Protein 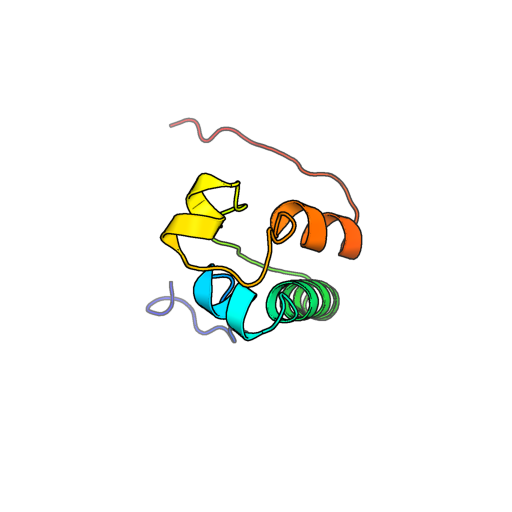AF-F8UF37-F1 (afdb_monomer)

Secondary structure (DSSP, 8-state):
-TTT-----------HHHHHHTTTHHHHHHHHHHHHHS-------PPP-HHHHHHHT-SS-PPPHHHHHHHHH-S---------

Organism: NCBI:txid216870

InterPro domains:
  IPR004790 Isocitrate dehydrogenase NADP-dependent [PTHR11822] (1-84)
  IPR024084 Isopropylmalate dehydrogenase-like domain [PF00180] (4-80)

Foldseek 3Di:
DVVVDDDDDDDQDQEPLVCLVVVNVSLVVLLVVCVVVVDDDDDDYDQDDPVNCVVSVGPDRDGDSVVNSCVSNPDDDDDDDDDD

pLDDT: mean 97.63, std 1.13, range [91.25, 98.69]

Structure (mmCIF, N/CA/C/O backbone):
data_AF-F8UF37-F1
#
_entry.id   AF-F8UF37-F1
#
loop_
_atom_site.group_PDB
_atom_site.id
_atom_site.type_symbol
_atom_site.label_atom_id
_atom_site.label_alt_id
_atom_site.label_comp_id
_atom_site.label_asym_id
_atom_site.label_entity_id
_atom_site.label_seq_id
_atom_site.pdbx_PDB_ins_code
_atom_site.Cartn_x
_atom_site.Cartn_y
_atom_site.Cartn_z
_atom_site.occupancy
_atom_site.B_iso_or_equiv
_atom_site.auth_seq_id
_atom_site.auth_comp_id
_atom_site.auth_asym_id
_atom_site.auth_atom_id
_a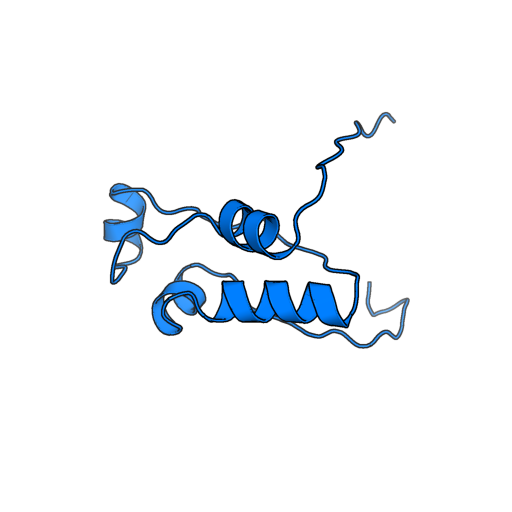tom_site.pdbx_PDB_model_num
ATOM 1 N N . ILE A 1 1 ? 4.548 10.785 -14.839 1.00 93.31 1 ILE A N 1
ATOM 2 C CA . ILE A 1 1 ? 5.290 9.849 -15.720 1.00 93.31 1 ILE A CA 1
ATOM 3 C C . ILE A 1 1 ? 4.576 9.564 -17.045 1.00 93.31 1 ILE A C 1
ATOM 5 O O . ILE A 1 1 ? 5.250 9.521 -18.060 1.00 93.31 1 ILE A O 1
ATOM 9 N N . LEU A 1 2 ? 3.242 9.447 -17.061 1.00 95.00 2 LEU A N 1
ATOM 10 C CA . LEU A 1 2 ? 2.447 9.026 -18.226 1.00 95.00 2 LEU A CA 1
ATOM 11 C C . LEU A 1 2 ? 2.627 9.822 -19.536 1.00 95.00 2 LEU A C 1
ATOM 13 O O . LEU A 1 2 ? 2.520 9.205 -20.587 1.00 95.00 2 LEU A O 1
ATOM 17 N N . PRO A 1 3 ? 2.960 11.133 -19.545 1.00 97.50 3 PRO A N 1
ATOM 18 C CA . PRO A 1 3 ? 3.262 11.827 -20.804 1.00 97.50 3 PRO A CA 1
ATOM 19 C C . PRO A 1 3 ? 4.482 11.278 -21.561 1.00 97.50 3 PRO A C 1
ATOM 21 O O . PRO A 1 3 ? 4.669 11.610 -22.726 1.00 97.50 3 PRO A O 1
ATOM 24 N N . PHE A 1 4 ? 5.325 10.479 -20.900 1.00 97.75 4 PHE A N 1
ATOM 25 C CA . PHE A 1 4 ? 6.593 9.983 -21.441 1.00 97.75 4 PHE A CA 1
ATOM 26 C C . PHE A 1 4 ? 6.667 8.455 -21.525 1.00 97.75 4 PHE A C 1
ATOM 28 O O . PHE A 1 4 ? 7.591 7.932 -22.140 1.00 97.75 4 PHE A O 1
ATOM 35 N N . LEU A 1 5 ? 5.744 7.736 -20.881 1.00 96.88 5 LEU A N 1
ATOM 36 C CA . LEU A 1 5 ? 5.781 6.283 -20.781 1.00 96.88 5 LEU A CA 1
ATOM 37 C C . LEU A 1 5 ? 4.360 5.719 -20.805 1.00 96.88 5 LEU A C 1
ATOM 39 O O . LEU A 1 5 ? 3.550 6.064 -19.943 1.00 96.88 5 LEU A O 1
ATOM 43 N N . ASP A 1 6 ? 4.109 4.826 -21.758 1.00 96.75 6 ASP A N 1
ATOM 44 C CA . ASP A 1 6 ? 2.892 4.024 -21.834 1.00 96.75 6 ASP A CA 1
ATOM 45 C C . ASP A 1 6 ? 3.122 2.690 -21.113 1.00 96.75 6 ASP A C 1
ATOM 47 O O . ASP A 1 6 ? 3.885 1.842 -21.579 1.00 96.75 6 ASP A O 1
ATOM 51 N N . ILE A 1 7 ? 2.532 2.549 -19.926 1.00 95.56 7 ILE A N 1
ATOM 52 C CA . ILE A 1 7 ? 2.608 1.347 -19.093 1.00 95.56 7 ILE A CA 1
ATOM 53 C C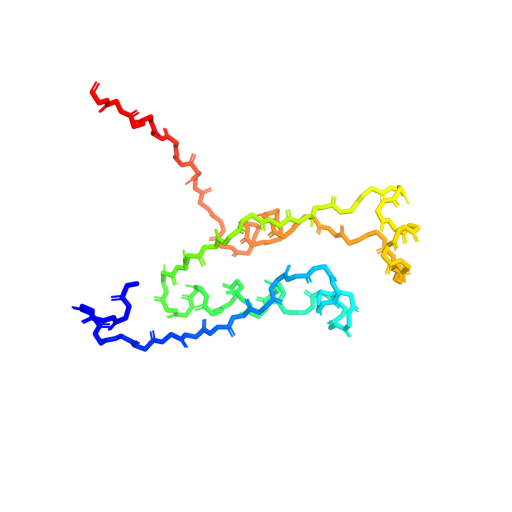 . ILE A 1 7 ? 1.255 1.061 -18.457 1.00 95.56 7 ILE A C 1
ATOM 55 O O . ILE A 1 7 ? 0.540 1.970 -18.031 1.00 95.56 7 ILE A O 1
ATOM 59 N N . GLU A 1 8 ? 0.941 -0.224 -18.327 1.00 95.50 8 GLU A N 1
ATOM 60 C CA . GLU A 1 8 ? -0.217 -0.669 -17.564 1.00 95.50 8 GLU A CA 1
ATOM 61 C C . GLU A 1 8 ? -0.008 -0.383 -16.071 1.00 95.50 8 GLU A C 1
ATOM 63 O O . GLU A 1 8 ? 1.022 -0.725 -15.485 1.00 95.50 8 GLU A O 1
ATOM 68 N N . LEU A 1 9 ? -1.003 0.251 -15.448 1.00 96.88 9 LEU A N 1
ATOM 69 C CA . LEU A 1 9 ? -1.000 0.567 -14.025 1.00 96.88 9 LEU A CA 1
ATOM 70 C C . LEU A 1 9 ? -2.180 -0.115 -13.334 1.00 96.88 9 LEU A C 1
ATOM 72 O O . LEU A 1 9 ? -3.336 0.254 -13.539 1.00 96.88 9 LEU A O 1
ATOM 76 N N . HIS A 1 10 ? -1.880 -1.056 -12.442 1.00 97.56 10 HIS A N 1
ATOM 77 C CA . HIS A 1 10 ? -2.857 -1.581 -11.493 1.00 97.56 10 HIS A CA 1
ATOM 78 C C . HIS A 1 10 ? -2.877 -0.686 -10.248 1.00 97.56 10 HIS A C 1
ATOM 80 O O . HIS A 1 10 ? -1.951 -0.710 -9.436 1.00 97.56 10 HIS A O 1
ATOM 86 N N . VAL A 1 11 ? -3.913 0.146 -10.121 1.00 97.75 11 VAL A N 1
ATOM 87 C CA . VAL A 1 11 ? -4.016 1.159 -9.060 1.00 97.75 11 VAL A CA 1
ATOM 88 C C . VAL A 1 11 ? -4.799 0.616 -7.866 1.00 97.75 11 VAL A C 1
ATOM 90 O O . VAL A 1 11 ? -5.924 0.146 -8.016 1.00 97.75 11 VAL A O 1
ATOM 93 N N . TYR A 1 12 ? -4.216 0.745 -6.673 1.00 98.44 12 TYR A N 1
ATOM 94 C CA . TYR A 1 12 ? -4.829 0.376 -5.397 1.00 98.44 12 TYR A CA 1
ATOM 95 C C . TYR A 1 12 ? -4.812 1.584 -4.459 1.00 98.44 12 TYR A C 1
ATOM 97 O O . TYR A 1 12 ? -3.746 2.123 -4.157 1.00 98.44 12 TYR A O 1
ATOM 105 N N . ASP A 1 13 ? -5.983 2.011 -3.988 1.00 98.50 13 ASP A N 1
ATOM 106 C CA . ASP A 1 13 ? -6.094 3.144 -3.069 1.00 98.50 13 ASP A CA 1
ATOM 107 C C . ASP A 1 13 ? -5.879 2.698 -1.613 1.00 98.50 13 ASP A C 1
ATOM 109 O O . ASP A 1 13 ? -6.753 2.105 -0.982 1.00 98.5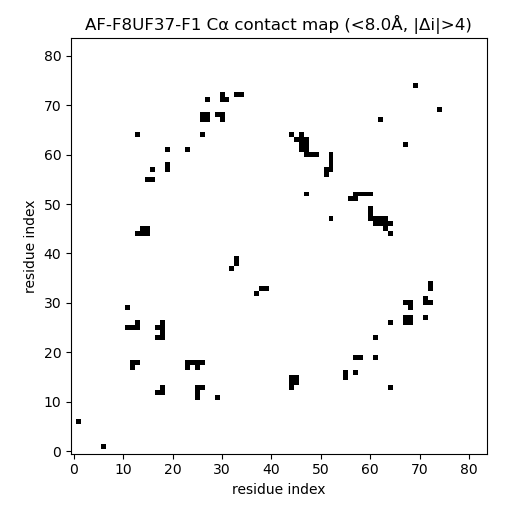0 13 ASP A O 1
ATOM 113 N N . LEU A 1 14 ? -4.693 2.993 -1.076 1.00 98.50 14 LEU A N 1
ATOM 114 C CA . LEU A 1 14 ? -4.318 2.725 0.318 1.00 98.50 14 LEU A CA 1
ATOM 115 C C . LEU A 1 14 ? -4.588 3.922 1.252 1.00 98.50 14 LEU A C 1
ATOM 117 O O . LEU A 1 14 ? -4.029 3.981 2.354 1.00 98.50 14 LEU A O 1
ATOM 121 N N . GLY A 1 15 ? -5.403 4.891 0.823 1.00 98.12 15 GLY A N 1
ATOM 122 C CA . GLY A 1 15 ? -5.885 5.989 1.655 1.00 98.12 15 GLY A CA 1
ATOM 123 C C . GLY A 1 15 ? -6.648 5.485 2.882 1.00 98.12 15 GLY A C 1
ATOM 124 O O . GLY A 1 15 ? -7.269 4.423 2.848 1.00 98.12 15 GLY A O 1
ATOM 125 N N . MET A 1 16 ? -6.591 6.233 3.990 1.00 98.00 16 MET A N 1
ATOM 126 C CA . MET A 1 16 ? -7.148 5.784 5.275 1.00 98.00 16 MET A CA 1
ATOM 127 C C . MET A 1 16 ? -8.640 5.434 5.177 1.00 98.00 16 MET A C 1
ATOM 129 O O . MET A 1 16 ? -9.051 4.374 5.639 1.00 98.00 16 MET A O 1
ATOM 133 N N . GLU A 1 17 ? -9.429 6.280 4.515 1.00 97.56 17 GLU A N 1
ATOM 134 C CA . GLU A 1 17 ? -10.867 6.064 4.328 1.0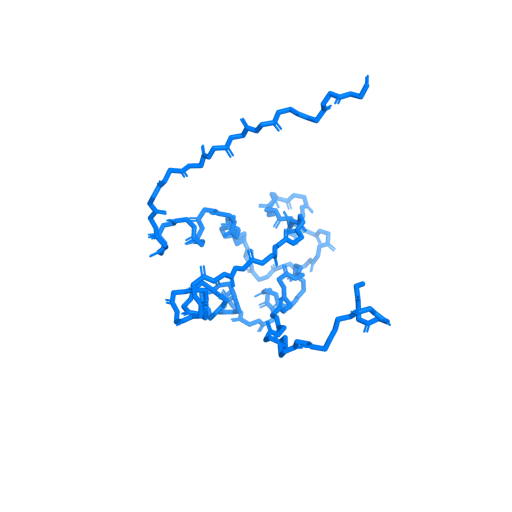0 97.56 17 GLU A CA 1
ATOM 135 C C . GLU A 1 17 ? -11.166 4.814 3.491 1.00 97.56 17 GLU A C 1
ATOM 137 O O . GLU A 1 17 ? -12.041 4.028 3.849 1.00 97.56 17 GLU A O 1
ATOM 142 N N . ASN A 1 18 ? -10.426 4.581 2.398 1.00 98.50 18 ASN A N 1
ATOM 143 C CA . ASN A 1 18 ? -10.642 3.396 1.565 1.00 98.50 18 ASN A CA 1
ATOM 144 C C . ASN A 1 18 ? -10.196 2.112 2.277 1.00 98.50 18 ASN A C 1
ATOM 146 O O . ASN A 1 18 ? -10.848 1.071 2.167 1.00 98.50 18 ASN A O 1
ATOM 150 N N . ARG A 1 19 ? -9.123 2.184 3.067 1.00 98.56 19 ARG A N 1
ATOM 151 C CA . ARG A 1 19 ? -8.712 1.081 3.938 1.00 98.56 19 ARG A CA 1
ATOM 152 C C . ARG A 1 19 ? -9.792 0.754 4.961 1.00 98.56 19 ARG A C 1
ATOM 154 O O . ARG A 1 19 ? -10.170 -0.404 5.067 1.00 98.56 19 ARG A O 1
ATOM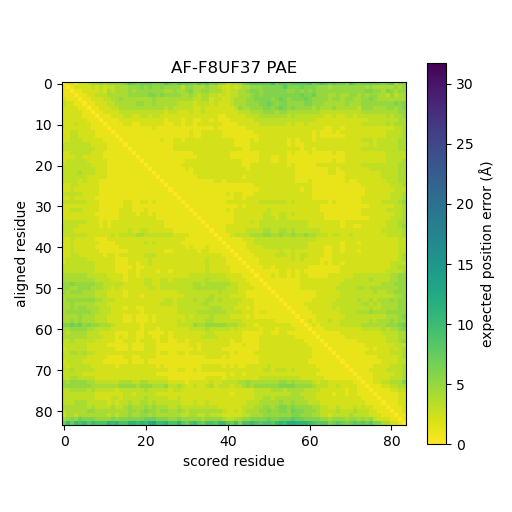 161 N N . ASP A 1 20 ? -10.344 1.747 5.651 1.00 98.50 20 ASP A N 1
ATOM 162 C CA . ASP A 1 20 ? -11.424 1.518 6.615 1.00 98.50 20 ASP A CA 1
ATOM 163 C C . ASP A 1 20 ? -12.696 0.973 5.943 1.00 98.50 20 ASP A C 1
ATOM 165 O O . ASP A 1 20 ? -13.287 -0.012 6.398 1.00 98.50 20 ASP A O 1
ATOM 169 N N . LYS A 1 21 ? -13.070 1.531 4.785 1.00 98.56 21 LYS A N 1
ATOM 170 C CA . LYS A 1 21 ? -14.208 1.076 3.975 1.00 98.56 21 LYS A CA 1
ATOM 171 C C . LYS A 1 21 ? -14.089 -0.390 3.558 1.00 98.56 21 LYS A C 1
ATOM 173 O O . LYS A 1 21 ? -15.090 -1.099 3.586 1.00 98.56 21 LYS A O 1
ATOM 178 N N . THR A 1 22 ? -12.890 -0.831 3.186 1.00 98.50 22 THR A N 1
ATOM 179 C CA . THR A 1 22 ? -12.617 -2.194 2.691 1.00 98.50 22 THR A CA 1
ATOM 180 C C . THR A 1 22 ? -12.182 -3.168 3.784 1.00 98.50 22 THR A C 1
ATOM 182 O O . THR A 1 22 ? -11.713 -4.258 3.476 1.00 98.50 22 THR A O 1
ATOM 185 N N . ASP A 1 23 ? -12.298 -2.785 5.056 1.00 98.38 23 ASP A N 1
ATOM 186 C CA . ASP A 1 23 ? -11.799 -3.560 6.196 1.00 98.38 23 ASP A CA 1
ATOM 187 C C . ASP A 1 23 ? -10.316 -3.970 6.059 1.00 98.38 23 ASP A C 1
ATOM 189 O O . ASP A 1 23 ? -9.884 -5.042 6.483 1.00 98.38 23 ASP A O 1
ATOM 193 N N . ASP A 1 24 ? -9.536 -3.070 5.460 1.00 98.12 24 ASP A N 1
ATOM 194 C CA . ASP A 1 24 ? -8.119 -3.182 5.118 1.00 98.12 24 ASP A CA 1
ATOM 195 C C . ASP A 1 24 ? -7.788 -4.248 4.057 1.00 98.12 24 ASP A C 1
ATOM 197 O O . ASP A 1 24 ? -6.612 -4.534 3.812 1.00 98.12 24 ASP A O 1
ATOM 201 N N . GLN A 1 25 ? -8.799 -4.789 3.365 1.00 98.62 25 GLN A N 1
ATOM 202 C CA . GLN A 1 25 ? -8.624 -5.776 2.295 1.00 98.62 25 GLN A CA 1
ATOM 203 C C . GLN A 1 25 ? -7.809 -5.215 1.121 1.00 98.62 25 GLN A C 1
ATOM 205 O O . GLN A 1 25 ? -6.949 -5.913 0.590 1.00 98.62 25 GLN A O 1
ATOM 210 N N . VAL A 1 26 ? -7.970 -3.927 0.788 1.00 98.62 26 VAL A N 1
ATOM 211 C CA . VAL A 1 26 ? -7.187 -3.268 -0.276 1.00 98.62 26 VAL A CA 1
ATOM 212 C C . VAL A 1 26 ? -5.671 -3.343 -0.037 1.00 98.62 26 VAL A C 1
ATOM 214 O O . VAL A 1 26 ? -4.892 -3.423 -0.987 1.00 98.62 26 VAL A O 1
ATOM 217 N N . THR A 1 27 ? -5.233 -3.372 1.227 1.00 98.69 27 THR A N 1
ATOM 218 C CA . THR A 1 27 ? -3.816 -3.522 1.590 1.00 98.69 27 THR A CA 1
ATOM 219 C C . THR A 1 27 ? -3.298 -4.925 1.271 1.00 98.69 27 THR A C 1
ATOM 221 O O . THR A 1 27 ? -2.159 -5.071 0.825 1.00 98.69 27 THR A O 1
ATOM 224 N N . ILE A 1 28 ? -4.127 -5.951 1.483 1.00 98.62 28 ILE A N 1
ATOM 225 C CA . ILE A 1 28 ? -3.803 -7.349 1.173 1.00 98.62 28 ILE A CA 1
ATOM 226 C C . ILE A 1 28 ? -3.807 -7.551 -0.344 1.00 98.62 28 ILE A C 1
ATOM 228 O O . ILE A 1 28 ? -2.836 -8.073 -0.889 1.00 98.62 28 ILE A O 1
ATOM 232 N N . ASP A 1 29 ? -4.842 -7.064 -1.028 1.00 98.56 29 ASP A N 1
ATOM 233 C CA . ASP A 1 29 ? -4.983 -7.175 -2.483 1.00 98.56 29 ASP A CA 1
ATOM 234 C C . ASP A 1 29 ? -3.815 -6.502 -3.210 1.00 98.56 29 ASP A C 1
ATOM 236 O O . ASP A 1 29 ? -3.266 -7.054 -4.163 1.00 98.56 29 ASP A O 1
ATOM 240 N N . CYS A 1 30 ? -3.377 -5.337 -2.719 1.00 98.12 30 CYS A N 1
ATOM 241 C CA . CYS A 1 30 ? -2.188 -4.658 -3.223 1.00 98.12 30 CYS A CA 1
ATOM 242 C C . CYS A 1 30 ? -0.923 -5.516 -3.045 1.00 98.12 30 CYS A C 1
ATOM 244 O O . CYS A 1 30 ? -0.127 -5.633 -3.975 1.00 98.12 30 CYS A O 1
ATOM 246 N N . ALA A 1 31 ? -0.731 -6.146 -1.881 1.00 98.56 31 ALA A N 1
ATOM 247 C CA . ALA A 1 31 ? 0.432 -6.998 -1.637 1.00 98.56 31 ALA A CA 1
ATOM 248 C C . ALA A 1 31 ? 0.447 -8.240 -2.549 1.00 98.56 31 ALA A C 1
ATOM 250 O O . ALA A 1 31 ? 1.490 -8.579 -3.108 1.00 98.56 31 ALA A O 1
ATOM 251 N N . GLU A 1 32 ? -0.701 -8.887 -2.749 1.00 98.56 32 GLU A N 1
ATOM 252 C CA . GLU A 1 32 ? -0.831 -10.034 -3.657 1.00 98.56 32 GLU A CA 1
ATOM 253 C C . GLU A 1 32 ? -0.668 -9.627 -5.132 1.00 98.56 32 GLU A C 1
ATOM 255 O O . GLU A 1 32 ? -0.049 -10.349 -5.917 1.00 98.56 32 GLU A O 1
ATOM 260 N N . ALA A 1 33 ? -1.111 -8.426 -5.515 1.00 98.44 33 ALA A N 1
ATOM 261 C CA . ALA A 1 33 ? -0.829 -7.872 -6.836 1.00 98.44 33 ALA A CA 1
ATOM 262 C C . ALA A 1 33 ? 0.673 -7.650 -7.050 1.00 98.44 33 ALA A C 1
ATOM 264 O O . ALA A 1 33 ? 1.201 -8.013 -8.099 1.00 98.44 33 ALA A O 1
ATOM 265 N N . VAL A 1 34 ? 1.389 -7.131 -6.047 1.00 98.44 34 VAL A N 1
ATOM 266 C CA . VAL A 1 34 ? 2.850 -6.989 -6.121 1.00 98.44 34 VAL A CA 1
ATOM 267 C C . VAL A 1 34 ? 3.537 -8.352 -6.201 1.00 98.44 34 VAL A C 1
ATOM 269 O O . VAL A 1 34 ? 4.490 -8.481 -6.961 1.00 98.44 34 VAL A O 1
ATOM 272 N N . LYS A 1 35 ? 3.048 -9.398 -5.519 1.00 97.56 35 LYS A N 1
ATOM 273 C CA . LYS A 1 35 ? 3.567 -10.765 -5.731 1.00 97.56 35 LYS A CA 1
ATOM 274 C C . LYS A 1 35 ? 3.382 -11.242 -7.165 1.00 97.56 35 LYS A C 1
ATOM 276 O O . LYS A 1 35 ? 4.280 -11.862 -7.722 1.00 97.56 35 LYS A O 1
ATOM 281 N N . LYS A 1 36 ? 2.215 -10.976 -7.752 1.00 98.19 36 LYS A N 1
ATOM 282 C CA . LYS A 1 36 ? 1.882 -11.411 -9.111 1.00 98.19 36 LYS A CA 1
ATOM 283 C C . LYS A 1 36 ? 2.687 -10.658 -10.176 1.00 98.19 36 LYS A C 1
ATOM 285 O O . LYS A 1 36 ? 3.154 -11.273 -11.130 1.00 98.19 36 LYS A O 1
ATOM 290 N N . TYR A 1 37 ? 2.824 -9.341 -10.027 1.00 98.00 37 TYR A N 1
ATOM 291 C CA . TYR A 1 37 ? 3.418 -8.447 -11.031 1.00 98.00 37 TYR A CA 1
ATOM 292 C C . TYR A 1 37 ? 4.853 -8.004 -10.703 1.00 98.00 37 TYR A C 1
ATOM 294 O O . TYR A 1 37 ? 5.475 -7.288 -11.484 1.00 98.00 37 TYR A O 1
ATOM 302 N N . ASN A 1 38 ? 5.403 -8.453 -9.575 1.00 97.06 38 ASN A N 1
ATOM 303 C CA . ASN A 1 38 ? 6.763 -8.240 -9.059 1.00 97.06 38 ASN A CA 1
ATOM 304 C C . ASN A 1 38 ? 7.136 -6.807 -8.648 1.00 97.06 38 ASN A C 1
ATOM 306 O O . ASN A 1 38 ? 8.015 -6.635 -7.804 1.00 97.06 38 ASN A O 1
ATOM 310 N N . VAL A 1 39 ? 6.509 -5.776 -9.215 1.00 97.81 39 VAL A N 1
ATOM 311 C CA . VAL A 1 39 ? 6.874 -4.374 -8.970 1.00 97.81 39 VAL A CA 1
ATOM 312 C C . VAL A 1 39 ? 5.694 -3.608 -8.386 1.00 97.81 39 VAL A C 1
ATOM 314 O O . VAL A 1 39 ? 4.571 -3.701 -8.873 1.00 97.81 39 VAL A O 1
ATOM 317 N N . GLY A 1 40 ? 5.962 -2.812 -7.350 1.00 97.81 40 GLY A N 1
ATOM 318 C CA . GLY A 1 40 ? 4.991 -1.903 -6.751 1.00 97.81 40 GLY A CA 1
ATOM 319 C C . GLY A 1 40 ? 5.638 -0.581 -6.361 1.00 97.81 40 GLY A C 1
ATOM 320 O O . GLY A 1 40 ? 6.713 -0.557 -5.764 1.00 97.81 40 GLY A O 1
ATOM 321 N N . ILE A 1 41 ? 4.963 0.524 -6.674 1.00 97.88 41 ILE A N 1
ATOM 322 C CA . ILE A 1 41 ? 5.336 1.869 -6.231 1.00 97.88 41 ILE A CA 1
ATOM 323 C C . ILE A 1 41 ? 4.272 2.314 -5.240 1.00 97.88 41 ILE A C 1
ATOM 325 O O . ILE A 1 41 ? 3.081 2.290 -5.542 1.00 97.88 41 ILE A O 1
ATOM 329 N N . LYS A 1 42 ? 4.699 2.710 -4.043 1.00 98.19 42 LYS A N 1
ATOM 330 C CA . LYS A 1 42 ? 3.787 3.023 -2.949 1.00 98.19 42 LYS A CA 1
ATOM 331 C C . LYS A 1 42 ? 4.045 4.419 -2.394 1.00 98.19 42 LYS A C 1
ATOM 333 O O . LYS A 1 42 ? 5.154 4.730 -1.966 1.00 98.19 42 LYS A O 1
ATOM 338 N N . CYS A 1 43 ? 2.983 5.216 -2.311 1.00 98.25 43 CYS A N 1
ATOM 339 C CA . CYS A 1 43 ? 2.975 6.480 -1.578 1.00 98.25 43 CYS A CA 1
ATOM 340 C C . CYS A 1 43 ? 2.998 6.261 -0.052 1.00 98.25 43 CYS A C 1
ATOM 342 O O . CYS A 1 43 ? 2.661 5.188 0.470 1.00 98.25 43 CYS A O 1
ATOM 344 N N . ALA A 1 44 ? 3.389 7.296 0.695 1.00 98.19 44 ALA A N 1
ATOM 345 C CA . ALA A 1 44 ? 3.292 7.284 2.152 1.00 98.19 44 ALA A CA 1
ATOM 346 C C . ALA A 1 44 ? 1.831 7.086 2.600 1.00 98.19 44 ALA A C 1
ATOM 348 O O . ALA A 1 44 ? 0.901 7.565 1.959 1.00 98.19 44 ALA A O 1
ATOM 349 N N . THR A 1 45 ? 1.633 6.358 3.699 1.00 98.00 45 THR A N 1
ATOM 350 C CA . THR A 1 45 ? 0.303 6.004 4.222 1.00 98.00 45 THR A CA 1
ATOM 351 C C . THR A 1 45 ? 0.266 6.183 5.729 1.00 98.00 45 THR A C 1
ATOM 353 O O . THR A 1 45 ? 1.247 5.866 6.406 1.00 98.00 45 THR A O 1
ATOM 356 N N . ILE A 1 46 ? -0.886 6.592 6.255 1.00 97.69 46 ILE A N 1
ATOM 357 C CA . ILE A 1 46 ? -1.108 6.737 7.695 1.00 97.69 46 ILE A CA 1
ATOM 358 C C . ILE A 1 46 ? -1.213 5.345 8.341 1.00 97.69 46 ILE A C 1
ATOM 360 O O . ILE A 1 46 ? -1.901 4.454 7.839 1.00 97.69 46 ILE A O 1
ATOM 364 N N . THR A 1 47 ? -0.513 5.158 9.459 1.00 98.12 47 THR A N 1
ATOM 365 C CA . THR A 1 47 ? -0.802 4.087 10.425 1.00 98.12 47 THR A CA 1
ATOM 366 C C . THR A 1 47 ? -1.559 4.758 11.569 1.00 98.12 47 THR A C 1
ATOM 368 O O . THR A 1 47 ? -1.001 5.698 12.131 1.00 98.12 47 THR A O 1
ATOM 371 N N . PRO A 1 48 ? -2.823 4.390 11.837 1.00 97.00 48 PRO A N 1
ATOM 372 C CA . PRO A 1 48 ? -3.649 5.136 12.772 1.00 97.00 48 PRO A CA 1
ATOM 373 C C . PRO A 1 48 ? -3.233 4.840 14.217 1.00 97.00 48 PRO A C 1
ATOM 375 O O . PRO A 1 48 ? -3.005 3.684 14.569 1.00 97.00 48 PRO A O 1
ATOM 378 N N . ASP A 1 49 ? -3.152 5.892 15.024 1.00 97.50 49 ASP A N 1
ATOM 379 C CA . ASP A 1 49 ? -3.138 5.857 16.488 1.00 97.50 49 ASP A CA 1
ATOM 380 C C . ASP A 1 49 ? -4.540 6.223 17.016 1.00 97.50 49 ASP A C 1
ATOM 382 O O . ASP A 1 49 ? -5.483 6.368 16.232 1.00 97.50 49 ASP A O 1
ATOM 386 N N . GLU A 1 50 ? -4.707 6.360 18.331 1.00 97.56 50 GLU A N 1
ATOM 387 C CA . GLU A 1 50 ? -5.994 6.703 18.945 1.00 97.56 50 GLU A CA 1
ATOM 388 C C . GLU A 1 50 ? -6.565 8.025 18.404 1.00 97.56 50 GLU A C 1
ATOM 390 O O . GLU A 1 50 ? -7.754 8.102 18.093 1.00 97.56 50 GLU A O 1
ATOM 395 N N . LEU A 1 51 ? -5.715 9.037 18.198 1.00 97.56 51 LEU A N 1
ATOM 396 C CA . LEU A 1 51 ? -6.133 10.340 17.675 1.00 97.56 51 LEU A CA 1
ATOM 397 C C . LEU A 1 51 ? -6.620 10.231 16.229 1.00 97.56 51 LEU A C 1
ATOM 399 O O . LEU A 1 51 ? -7.632 10.828 15.866 1.00 97.56 51 LEU A O 1
ATOM 403 N N . ARG A 1 52 ? -5.937 9.438 15.394 1.00 96.88 52 ARG A N 1
ATOM 404 C CA . ARG A 1 52 ? -6.369 9.197 14.009 1.00 96.88 52 ARG A CA 1
ATOM 405 C C . ARG A 1 52 ? -7.648 8.368 13.939 1.00 96.88 52 ARG A C 1
ATOM 407 O O . ARG A 1 52 ? -8.434 8.571 13.017 1.00 96.88 52 ARG A O 1
ATOM 414 N N . VAL A 1 53 ? -7.877 7.452 14.884 1.00 97.06 53 VAL A N 1
ATOM 415 C CA . VAL A 1 53 ? -9.148 6.711 14.974 1.00 97.06 53 VAL A CA 1
ATOM 416 C C . VAL A 1 53 ? -10.311 7.673 15.205 1.00 97.06 5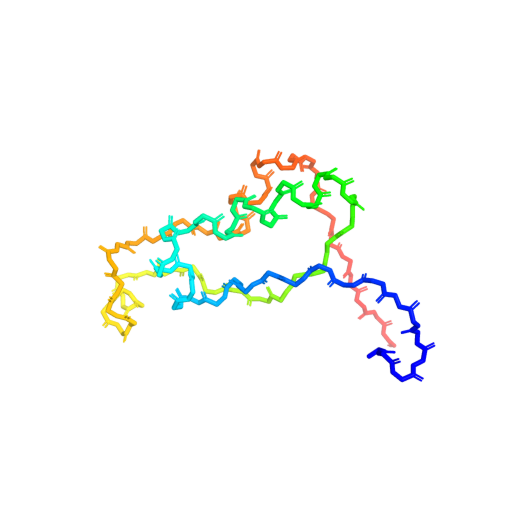3 VAL A C 1
ATOM 418 O O . VAL A 1 53 ? -11.323 7.559 14.516 1.00 97.06 53 VAL A O 1
ATOM 421 N N . GLU A 1 54 ? -10.153 8.645 16.104 1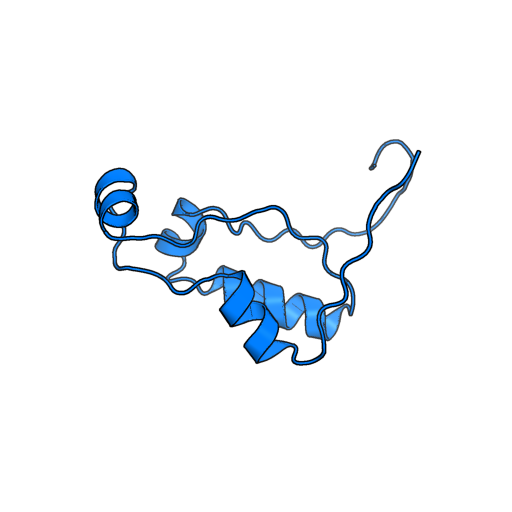.00 97.38 54 GLU A N 1
ATOM 422 C CA . GLU A 1 54 ? -11.170 9.670 16.360 1.00 97.38 54 GLU A CA 1
ATOM 423 C C . GLU A 1 54 ? -11.339 10.639 15.181 1.00 97.38 54 GLU A C 1
ATOM 425 O O . GLU A 1 54 ? -12.464 10.882 14.741 1.00 97.38 54 GLU A O 1
ATOM 430 N N . GLU A 1 55 ? -10.234 11.147 14.626 1.00 97.00 55 GLU A N 1
ATOM 431 C CA . GLU A 1 55 ? -10.229 12.104 13.510 1.00 97.00 55 GLU A CA 1
ATOM 432 C C . GLU A 1 55 ? -10.943 11.554 12.271 1.00 97.00 55 GLU A C 1
ATOM 434 O O . GLU A 1 55 ? -11.807 12.219 11.699 1.00 97.00 55 GLU A O 1
ATOM 439 N N . PHE A 1 56 ? -10.604 10.326 11.872 1.00 96.62 56 PHE A N 1
ATOM 440 C CA . PHE A 1 56 ? -11.150 9.691 10.673 1.00 96.62 56 PHE A CA 1
ATOM 441 C C . PHE A 1 56 ? -12.393 8.835 10.957 1.00 96.62 56 PHE A C 1
ATOM 443 O O . PHE A 1 56 ? -12.951 8.257 10.026 1.00 96.62 56 PHE A O 1
ATOM 450 N N . LYS A 1 57 ? -12.841 8.754 12.220 1.00 97.62 57 LYS A N 1
ATOM 451 C CA . LYS A 1 57 ? -13.983 7.934 12.670 1.00 97.62 57 LYS A CA 1
ATOM 452 C C . LYS A 1 57 ? -13.867 6.472 12.225 1.00 97.62 57 LYS A C 1
ATOM 454 O O . LYS A 1 57 ? -14.807 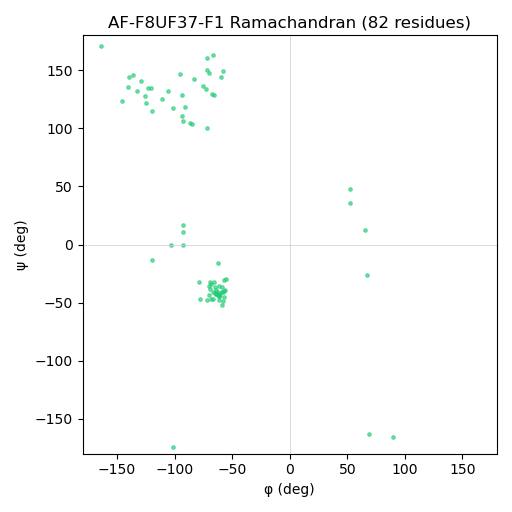5.898 11.677 1.00 97.62 57 LYS A O 1
ATOM 459 N N . LEU A 1 58 ? -12.690 5.890 12.442 1.00 97.56 58 LEU A N 1
ATOM 460 C CA . LEU A 1 58 ? -12.358 4.547 11.967 1.00 97.56 58 LEU A CA 1
ATOM 461 C C . LEU A 1 58 ? -13.142 3.475 12.726 1.00 97.56 58 LEU A C 1
ATOM 463 O O . LEU A 1 58 ? -13.358 3.583 13.933 1.00 97.56 58 LEU A O 1
ATOM 467 N N . LYS A 1 59 ? -13.473 2.376 12.043 1.00 97.69 59 LYS A N 1
ATOM 468 C CA . LYS A 1 59 ? -14.082 1.187 12.663 1.00 97.69 59 LYS A CA 1
ATOM 469 C C . LYS A 1 59 ? -13.197 0.603 13.764 1.00 97.69 59 LYS A C 1
ATOM 471 O O . LYS A 1 59 ? -13.700 0.066 14.749 1.00 97.69 59 LYS A O 1
ATOM 476 N N . LYS A 1 60 ? -11.876 0.644 13.558 1.00 96.88 60 LYS A N 1
ATOM 477 C CA . LYS A 1 60 ? -10.851 0.205 14.513 1.00 96.88 60 LYS A CA 1
ATOM 478 C C . LYS A 1 60 ? -9.473 0.748 14.141 1.00 96.88 60 LYS A C 1
ATOM 480 O O . LYS A 1 60 ? -9.255 1.264 13.047 1.00 96.88 60 LYS A O 1
ATOM 485 N N . MET A 1 61 ? -8.514 0.557 15.041 1.00 97.50 61 MET A N 1
ATOM 486 C CA . MET A 1 61 ? -7.105 0.833 14.780 1.00 97.50 61 MET A CA 1
ATOM 487 C C . MET A 1 61 ? -6.522 -0.214 13.814 1.00 97.50 61 MET A C 1
ATOM 489 O O . MET A 1 61 ? -6.216 -1.347 14.193 1.00 97.50 61 MET A O 1
ATOM 493 N N . TRP A 1 62 ? -6.411 0.149 12.537 1.00 98.06 62 TRP A N 1
ATOM 494 C CA . TRP A 1 62 ? -5.851 -0.714 11.496 1.00 98.06 62 TRP A CA 1
ATOM 495 C C . TRP A 1 62 ? -4.334 -0.881 11.625 1.00 98.06 62 TRP A C 1
ATOM 497 O O . TRP A 1 62 ? -3.622 0.024 12.055 1.00 98.06 62 TRP A O 1
ATOM 507 N N . LYS A 1 63 ? -3.809 -2.032 11.191 1.00 97.75 63 LYS A N 1
ATOM 508 C CA . LYS A 1 63 ? -2.359 -2.284 11.183 1.00 97.75 63 LYS A CA 1
ATOM 509 C C . LYS A 1 63 ? -1.651 -1.374 10.176 1.00 97.75 63 LYS A C 1
ATOM 511 O O . LYS A 1 63 ? -2.266 -0.810 9.276 1.00 97.75 63 LYS A O 1
ATOM 516 N N . SER A 1 64 ? -0.333 -1.229 10.297 1.00 98.12 64 SER A N 1
ATOM 517 C CA . SER A 1 64 ? 0.442 -0.458 9.319 1.00 98.12 64 SER A CA 1
ATOM 518 C C . SER A 1 64 ? 0.424 -1.132 7.938 1.00 98.12 64 SER A C 1
ATOM 520 O O . SER A 1 64 ? 0.840 -2.291 7.856 1.00 98.12 64 SER A O 1
ATOM 522 N N . PRO A 1 65 ? 0.083 -0.422 6.840 1.00 98.44 65 PRO A N 1
ATOM 523 C CA . PRO A 1 65 ? 0.161 -0.977 5.487 1.00 98.44 65 PRO A CA 1
ATOM 524 C C . PRO A 1 65 ? 1.550 -1.493 5.142 1.00 98.44 65 PRO A C 1
ATOM 526 O O . PRO A 1 65 ? 1.697 -2.543 4.529 1.00 98.44 65 PRO A O 1
ATOM 529 N N . ASN A 1 66 ? 2.587 -0.773 5.581 1.00 98.31 66 ASN A N 1
ATOM 530 C CA . ASN A 1 66 ? 3.970 -1.168 5.336 1.00 98.31 66 ASN A CA 1
ATOM 531 C C . ASN A 1 66 ? 4.289 -2.504 6.019 1.00 98.31 66 ASN A C 1
ATOM 533 O O . ASN A 1 66 ? 4.972 -3.334 5.432 1.00 98.31 66 ASN A O 1
ATOM 537 N N . GLY A 1 67 ? 3.800 -2.709 7.247 1.00 98.00 67 GLY A N 1
ATOM 538 C CA . GLY A 1 67 ? 3.976 -3.965 7.976 1.00 98.00 67 GLY A CA 1
ATOM 539 C C . GLY A 1 67 ? 3.226 -5.115 7.309 1.00 98.00 67 GLY A C 1
ATOM 540 O O . GLY A 1 67 ? 3.816 -6.161 7.064 1.00 98.00 67 GLY A O 1
ATOM 541 N N . THR A 1 68 ? 1.961 -4.896 6.945 1.00 98.31 68 THR A N 1
ATOM 542 C CA . THR A 1 68 ? 1.133 -5.894 6.251 1.00 98.31 68 THR A CA 1
ATOM 543 C C . THR A 1 68 ? 1.766 -6.329 4.928 1.00 98.31 68 THR A C 1
ATOM 545 O O . THR A 1 68 ? 2.002 -7.517 4.732 1.00 98.31 68 THR A O 1
ATOM 548 N N . ILE A 1 69 ? 2.127 -5.378 4.059 1.00 98.62 69 ILE A N 1
ATOM 549 C CA . ILE A 1 69 ? 2.733 -5.670 2.752 1.00 98.62 69 ILE A CA 1
ATOM 550 C C . ILE A 1 69 ? 4.072 -6.405 2.921 1.00 98.62 69 ILE A C 1
ATOM 552 O O . ILE A 1 69 ? 4.308 -7.407 2.253 1.00 98.62 69 ILE A O 1
ATOM 556 N N . ARG A 1 70 ? 4.938 -5.968 3.848 1.00 98.25 70 ARG A N 1
ATOM 557 C CA . ARG A 1 70 ? 6.233 -6.630 4.105 1.00 98.25 70 ARG A CA 1
ATOM 558 C C . ARG A 1 70 ? 6.080 -8.048 4.638 1.00 98.25 70 ARG A C 1
ATOM 560 O O . ARG A 1 70 ? 6.839 -8.914 4.232 1.00 98.25 70 ARG A O 1
ATOM 567 N N . ASN A 1 71 ? 5.110 -8.296 5.516 1.00 98.12 71 ASN A N 1
ATOM 568 C CA . ASN A 1 71 ? 4.863 -9.643 6.033 1.00 98.12 71 ASN A CA 1
ATOM 569 C C . ASN A 1 71 ? 4.385 -10.599 4.931 1.00 98.12 71 ASN A C 1
ATOM 571 O O . ASN A 1 71 ? 4.687 -11.785 4.982 1.00 98.12 71 ASN A O 1
ATOM 575 N N . ILE A 1 72 ? 3.654 -10.082 3.940 1.00 98.00 72 ILE A N 1
ATOM 576 C CA . ILE A 1 72 ? 3.162 -10.865 2.803 1.00 98.00 72 ILE A CA 1
ATOM 577 C C . ILE A 1 72 ? 4.277 -11.120 1.779 1.00 98.00 72 ILE A C 1
ATOM 579 O O . ILE A 1 72 ? 4.416 -12.253 1.318 1.00 98.00 72 ILE A O 1
ATOM 583 N N . LEU A 1 73 ? 5.053 -10.093 1.412 1.00 97.81 73 LEU A N 1
ATOM 584 C CA . LEU A 1 73 ? 6.119 -10.186 0.402 1.00 97.81 73 LEU A CA 1
ATOM 585 C C . LEU A 1 73 ? 7.409 -10.831 0.931 1.00 97.81 73 LEU A C 1
ATOM 587 O O . LEU A 1 73 ? 8.122 -11.486 0.177 1.00 97.81 73 LEU A O 1
ATOM 591 N N . GLY A 1 74 ? 7.714 -10.644 2.215 1.00 96.75 74 GLY A N 1
ATOM 592 C CA . GLY A 1 74 ? 9.007 -10.983 2.801 1.00 96.75 74 GLY A CA 1
ATOM 593 C C . GLY A 1 74 ? 10.150 -10.084 2.308 1.00 96.75 74 GLY A C 1
ATOM 594 O O . GLY A 1 74 ? 9.936 -8.999 1.762 1.00 96.75 74 GLY A O 1
ATOM 595 N N . GLY A 1 75 ? 11.385 -10.544 2.518 1.00 96.69 75 GLY A N 1
ATOM 596 C CA . GLY A 1 75 ? 12.599 -9.899 2.013 1.00 96.69 75 GLY A CA 1
ATOM 597 C C . GLY A 1 75 ? 13.223 -8.851 2.941 1.00 96.69 75 GLY A C 1
ATOM 598 O O . GLY A 1 75 ? 12.917 -8.767 4.131 1.00 96.69 75 GLY A O 1
ATOM 599 N N . THR A 1 76 ? 14.131 -8.057 2.372 1.00 98.00 76 THR A N 1
ATOM 600 C CA . THR A 1 76 ? 14.964 -7.079 3.087 1.00 98.00 76 THR A CA 1
ATOM 601 C C . THR A 1 76 ? 14.756 -5.688 2.505 1.00 98.00 76 THR A C 1
ATOM 603 O O . THR A 1 76 ? 14.757 -5.505 1.290 1.00 98.00 76 THR A O 1
ATOM 606 N N . VAL A 1 77 ? 14.598 -4.687 3.373 1.00 97.81 77 VAL A N 1
ATOM 607 C CA . VAL A 1 77 ? 14.472 -3.286 2.955 1.00 97.81 77 VAL A CA 1
ATOM 608 C C . VAL A 1 77 ? 15.852 -2.643 2.909 1.00 97.81 77 VAL A C 1
ATOM 610 O O . VAL A 1 77 ? 16.494 -2.491 3.946 1.00 97.81 77 VAL A O 1
ATOM 613 N N . PHE A 1 78 ? 16.261 -2.197 1.725 1.00 98.25 78 PHE A N 1
ATOM 614 C CA . PHE A 1 78 ? 17.447 -1.365 1.533 1.00 98.25 78 PHE A CA 1
ATOM 615 C C . PHE A 1 78 ? 17.053 0.113 1.497 1.00 98.25 78 PHE A C 1
ATOM 617 O O . PHE A 1 78 ? 15.952 0.468 1.072 1.00 98.25 78 PHE A O 1
ATOM 624 N N . ARG A 1 79 ? 17.935 0.980 1.995 1.00 97.94 79 ARG A N 1
ATOM 625 C CA . ARG A 1 79 ? 17.748 2.433 2.006 1.00 97.94 79 ARG A CA 1
ATOM 626 C C . ARG A 1 79 ? 19.020 3.078 1.492 1.00 97.94 79 ARG A C 1
ATOM 628 O O . ARG A 1 79 ? 20.099 2.742 1.968 1.00 97.94 79 ARG A O 1
ATOM 635 N N . GLU A 1 80 ? 18.869 4.006 0.565 1.00 97.75 80 GLU A N 1
ATOM 636 C CA . GLU A 1 80 ? 19.975 4.703 -0.080 1.00 97.75 80 GLU A CA 1
ATOM 637 C C . GLU A 1 80 ? 19.735 6.212 -0.004 1.00 97.75 80 GLU A C 1
ATOM 639 O O . GLU A 1 80 ? 18.593 6.672 -0.103 1.00 97.75 80 GLU A O 1
ATOM 644 N N . ALA A 1 81 ? 20.798 6.977 0.244 1.00 97.38 81 ALA A N 1
ATOM 645 C CA . ALA A 1 81 ? 20.739 8.432 0.252 1.00 97.38 81 ALA A CA 1
ATOM 646 C C . ALA A 1 81 ? 20.862 8.965 -1.179 1.00 97.38 81 ALA A C 1
ATOM 648 O O . ALA A 1 81 ? 21.654 8.457 -1.966 1.00 97.38 81 ALA A O 1
ATOM 649 N N . ILE A 1 82 ? 20.123 10.026 -1.494 1.00 96.88 82 ILE A N 1
ATOM 650 C CA . ILE A 1 82 ? 20.295 10.766 -2.745 1.00 96.88 82 ILE A CA 1
ATOM 651 C C . ILE A 1 82 ? 21.248 11.925 -2.442 1.00 96.88 82 ILE A C 1
ATOM 653 O O . ILE A 1 82 ? 20.891 12.826 -1.686 1.00 96.88 82 ILE A O 1
ATOM 657 N N . ILE A 1 83 ? 22.463 11.869 -2.988 1.00 96.19 83 ILE A N 1
ATOM 658 C CA . ILE A 1 83 ? 23.492 12.909 -2.845 1.00 96.19 83 ILE A CA 1
ATOM 659 C C . ILE A 1 83 ? 23.571 13.667 -4.173 1.00 96.19 83 ILE A C 1
ATOM 661 O O . ILE A 1 83 ? 23.612 13.038 -5.230 1.00 96.19 83 ILE A O 1
ATOM 665 N N . CYS A 1 84 ? 23.559 14.997 -4.111 1.00 91.25 84 CYS A N 1
ATOM 666 C CA . CYS A 1 84 ? 23.602 15.894 -5.264 1.00 91.25 84 CYS A CA 1
ATOM 667 C C . CYS A 1 84 ? 24.856 16.767 -5.253 1.00 91.25 84 CYS A C 1
ATOM 669 O O . CYS A 1 84 ? 25.253 17.195 -4.144 1.00 91.25 84 CYS A O 1
#

Nearest PDB structures (foldseek):
  8t7d-assembly1_A  TM=1.003E+00  e=9.500E-09  Homo sapiens
  8hb9-assembly3_BBB  TM=1.002E+00  e=1.798E-08  Homo sapiens
  8hb9-assembly2_DDD-3  TM=1.004E+00  e=3.629E-08  Homo sapiens
  8hb9-assembly1_AAA-2  TM=1.001E+00  e=5.323E-08  Homo sapiens
  6pay-assembly1_D  TM=9.972E-01  e=5.673E-08  Homo sapiens

Sequence (84 aa):
ILPFLDIELHVYDLGMENRDKTDDQVTIDCAEAVKKYNVGIKCATITPDELRVEEFKLKKMWKSPNGTIRNILGGTVFREAIIC

Mean predicted aligned error: 2.44 Å

Radius of gyration: 14.94 Å; Cα contacts (8 Å, |Δi|>4): 66; chains: 1; bounding box: 38×27×41 Å

Solvent-accessible surface area (backbone atoms only — not comparable to full-atom values): 5625 Å² total; per-residue (Å²): 113,67,99,80,48,94,72,94,78,91,85,69,70,67,48,70,67,52,24,54,74,49,75,45,45,51,49,51,52,46,35,54,48,26,67,75,66,71,63,79,88,79,78,92,67,83,57,51,50,75,67,47,28,63,74,69,65,43,93,59,77,55,76,43,59,70,56,55,32,41,71,72,70,53,88,81,90,83,86,82,85,90,85,132